Protein AF-A0A4S0JJ47-F1 (afdb_monomer)

Structure (mmCIF, N/CA/C/O backbone):
data_AF-A0A4S0JJ47-F1
#
_entry.id   AF-A0A4S0JJ47-F1
#
loop_
_atom_site.group_PDB
_atom_site.id
_atom_site.type_symbol
_atom_site.label_atom_id
_atom_site.label_alt_id
_atom_site.label_comp_id
_atom_site.label_asym_id
_atom_site.label_entity_id
_atom_site.label_seq_id
_atom_site.pdbx_PDB_ins_code
_atom_site.Cart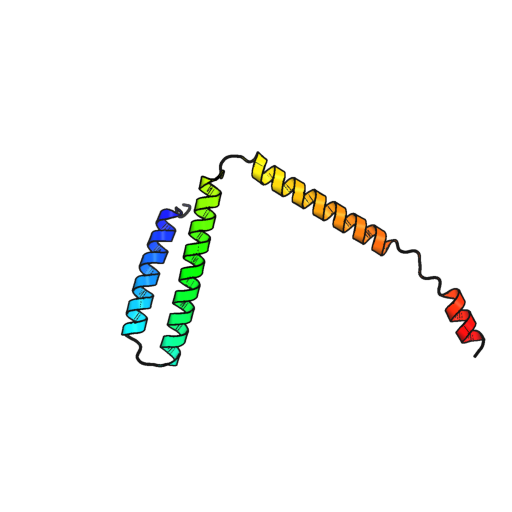n_x
_atom_site.Cartn_y
_atom_site.Cartn_z
_atom_site.occupancy
_atom_site.B_iso_or_equiv
_atom_site.auth_seq_id
_atom_site.auth_comp_id
_atom_site.auth_asym_id
_atom_site.auth_atom_id
_atom_site.pdbx_PDB_model_num
ATOM 1 N N . PRO A 1 1 ? 7.146 21.488 -1.532 1.00 40.97 1 PRO A N 1
ATOM 2 C CA . PRO A 1 1 ? 7.264 21.180 -0.087 1.00 40.97 1 PRO A CA 1
ATOM 3 C C . PRO A 1 1 ? 6.710 19.775 0.197 1.00 40.97 1 PRO A C 1
ATOM 5 O O . PRO A 1 1 ? 5.503 19.577 0.129 1.00 40.97 1 PRO A O 1
ATOM 8 N N . GLY A 1 2 ? 7.584 18.784 0.392 1.00 49.56 2 GLY A N 1
ATOM 9 C CA . GLY A 1 2 ? 7.156 17.428 0.750 1.00 49.56 2 GLY A CA 1
ATOM 10 C C . GLY A 1 2 ? 6.745 17.382 2.220 1.00 49.56 2 GLY A C 1
ATOM 11 O O . GLY A 1 2 ? 7.488 17.880 3.064 1.00 49.56 2 GLY A O 1
ATOM 12 N N . ALA A 1 3 ? 5.569 16.832 2.523 1.00 58.56 3 ALA A N 1
ATOM 13 C CA . ALA A 1 3 ? 5.154 16.583 3.899 1.00 58.56 3 ALA A CA 1
ATOM 14 C C . ALA A 1 3 ? 6.144 15.604 4.550 1.00 58.56 3 ALA A C 1
ATOM 16 O O . ALA A 1 3 ? 6.414 14.532 4.004 1.00 58.56 3 ALA A O 1
ATOM 17 N N . SER A 1 4 ? 6.733 15.985 5.684 1.00 72.00 4 SER A N 1
ATOM 18 C CA . SER A 1 4 ? 7.592 15.088 6.456 1.00 72.00 4 SER A CA 1
ATOM 19 C C . SER A 1 4 ? 6.744 13.969 7.067 1.00 72.00 4 SER A C 1
ATOM 21 O O . SER A 1 4 ? 5.611 14.202 7.488 1.00 72.00 4 SER A O 1
ATOM 23 N N . LEU A 1 5 ? 7.287 12.750 7.143 1.00 74.50 5 LEU A N 1
ATOM 24 C CA . LEU A 1 5 ? 6.576 11.590 7.707 1.00 74.50 5 LEU A CA 1
ATOM 25 C C . LEU A 1 5 ? 6.111 11.832 9.153 1.00 74.50 5 LEU A C 1
ATOM 27 O O . LEU A 1 5 ? 5.061 11.338 9.558 1.00 74.50 5 LEU A O 1
ATOM 31 N N . ASP A 1 6 ? 6.857 12.634 9.914 1.00 76.50 6 ASP A N 1
ATOM 32 C CA . ASP A 1 6 ? 6.467 13.024 11.270 1.00 76.50 6 ASP A CA 1
ATOM 33 C C . ASP A 1 6 ? 5.289 14.017 11.275 1.00 76.50 6 ASP A C 1
ATOM 35 O O . ASP A 1 6 ? 4.426 13.929 12.147 1.00 76.50 6 ASP A O 1
ATOM 39 N N . GLY A 1 7 ? 5.201 14.904 10.275 1.00 82.38 7 GLY A N 1
ATOM 40 C CA . GLY A 1 7 ? 4.039 15.773 10.065 1.00 82.38 7 GLY A CA 1
ATOM 41 C C . GLY A 1 7 ? 2.780 14.970 9.736 1.00 82.38 7 GLY A C 1
ATOM 42 O O . GLY A 1 7 ? 1.748 15.158 10.374 1.00 82.38 7 GLY A O 1
ATOM 43 N N . VAL A 1 8 ? 2.899 13.985 8.840 1.00 84.25 8 VAL A N 1
ATOM 44 C CA . VAL A 1 8 ? 1.802 13.066 8.482 1.00 84.25 8 VAL A CA 1
ATOM 45 C C . VAL A 1 8 ? 1.329 12.253 9.694 1.00 84.25 8 VAL A C 1
ATOM 47 O O . VAL A 1 8 ? 0.130 12.077 9.900 1.00 84.25 8 VAL A O 1
ATOM 50 N N . ASN A 1 9 ? 2.245 11.780 10.545 1.00 82.44 9 ASN A N 1
ATOM 51 C CA . ASN A 1 9 ? 1.868 11.062 11.766 1.00 82.44 9 ASN A CA 1
ATOM 52 C C . ASN A 1 9 ? 1.136 11.968 12.779 1.00 82.44 9 ASN A C 1
ATOM 54 O O . ASN A 1 9 ? 0.251 11.491 13.492 1.00 82.44 9 ASN A O 1
ATOM 58 N N . GLY A 1 10 ? 1.470 13.262 12.826 1.00 84.69 10 GLY A N 1
ATOM 59 C CA . GLY A 1 10 ? 0.731 14.258 13.607 1.00 84.69 10 GLY A CA 1
ATOM 60 C C . GLY A 1 10 ? -0.692 14.470 13.087 1.00 84.69 10 GLY A C 1
ATOM 61 O O . GLY A 1 10 ? -1.640 14.429 13.867 1.00 84.69 10 GLY A O 1
ATOM 62 N N . GLU A 1 11 ? -0.859 14.599 11.771 1.00 88.00 11 GLU A N 1
ATOM 63 C CA . GLU A 1 11 ? -2.175 14.733 11.128 1.00 88.00 11 GLU A CA 1
ATOM 64 C C . GLU A 1 11 ? -3.056 13.492 11.358 1.00 88.00 11 GLU A C 1
ATOM 66 O O . GLU A 1 11 ? -4.232 13.620 11.694 1.00 88.00 11 GLU A O 1
ATOM 71 N N . ILE A 1 12 ? -2.481 12.284 11.282 1.00 89.12 12 ILE A N 1
ATOM 72 C CA . ILE A 1 12 ? -3.175 11.024 11.608 1.00 89.12 12 ILE A CA 1
ATOM 73 C C . ILE A 1 12 ? -3.663 11.015 13.062 1.00 89.12 12 ILE A C 1
ATOM 75 O O . ILE A 1 12 ? -4.761 10.535 13.341 1.00 89.12 12 ILE A O 1
ATOM 79 N N . ALA A 1 13 ? -2.856 11.519 13.999 1.00 86.44 13 ALA A N 1
ATOM 80 C CA . ALA A 1 13 ? -3.242 11.581 15.405 1.00 86.44 13 ALA A CA 1
ATOM 81 C C . ALA A 1 13 ? -4.407 12.557 15.634 1.00 86.44 13 ALA A C 1
ATOM 83 O O . ALA A 1 13 ? -5.350 12.204 16.342 1.00 86.44 13 ALA A O 1
ATOM 8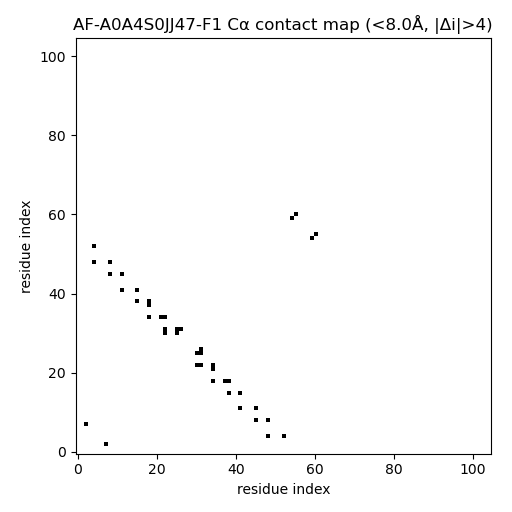4 N N . SER A 1 14 ? -4.381 13.727 14.991 1.00 87.31 14 SER A N 1
ATOM 85 C CA . SER A 1 14 ? -5.488 14.690 15.040 1.00 87.31 14 SER A CA 1
ATOM 86 C C . SER A 1 14 ? -6.779 14.097 14.473 1.00 87.31 14 SER A C 1
ATOM 88 O O . SER A 1 14 ? -7.811 14.125 15.141 1.00 87.31 14 SER A O 1
ATOM 90 N N . LEU A 1 15 ? -6.709 13.442 13.310 1.00 89.81 15 LEU A N 1
ATOM 91 C CA . LEU A 1 15 ? -7.870 12.790 12.695 1.00 89.81 15 LEU A CA 1
ATOM 92 C C . LEU A 1 15 ? -8.450 11.668 13.573 1.00 89.81 15 LEU A C 1
ATOM 94 O O . LEU A 1 15 ? -9.666 11.504 13.630 1.00 89.81 15 LEU A O 1
ATOM 98 N N . LYS A 1 16 ? -7.613 10.913 14.302 1.00 88.31 16 LYS A N 1
ATOM 99 C CA . LYS A 1 16 ? -8.093 9.907 15.272 1.00 88.31 16 LYS A CA 1
ATOM 100 C C . LYS A 1 16 ? -8.895 10.535 16.406 1.00 88.31 16 LYS A C 1
ATOM 102 O O . LYS A 1 16 ? -9.885 9.943 16.829 1.00 88.31 16 LYS A O 1
ATOM 107 N N . SER A 1 17 ? -8.468 11.702 16.888 1.00 86.69 17 SER A N 1
ATOM 108 C CA . SER A 1 17 ? -9.189 12.436 17.930 1.00 86.69 17 SER A CA 1
ATOM 109 C C . SER A 1 17 ? -10.553 12.896 17.424 1.00 86.69 17 SER A C 1
ATOM 111 O O . SER A 1 17 ? -11.562 12.601 18.051 1.00 86.69 17 SER A O 1
ATOM 113 N N . GLU A 1 18 ? -10.601 13.512 16.241 1.00 87.25 18 GLU A N 1
ATOM 114 C CA . GLU A 1 18 ? -11.857 13.987 15.646 1.00 87.25 18 GLU A CA 1
ATOM 115 C C . GLU A 1 18 ? -12.856 12.841 15.398 1.00 87.25 18 GLU A C 1
ATOM 117 O O . GLU A 1 18 ? -14.056 12.987 15.624 1.00 87.25 18 GLU A O 1
ATOM 122 N N . ILE A 1 19 ? -12.371 11.662 14.991 1.00 84.56 19 ILE A N 1
ATOM 123 C CA . ILE A 1 19 ? -13.188 10.447 14.842 1.00 84.56 19 ILE A CA 1
ATOM 124 C C . ILE A 1 19 ? -13.769 10.006 16.185 1.00 84.56 19 ILE A C 1
ATOM 126 O O . ILE A 1 19 ? -14.944 9.645 16.239 1.00 84.56 19 ILE A O 1
ATOM 130 N N . ALA A 1 20 ? -12.975 10.019 17.257 1.00 82.75 20 ALA A N 1
ATOM 131 C CA . ALA A 1 20 ? -13.451 9.667 18.592 1.00 82.75 20 ALA A CA 1
ATOM 132 C C . ALA A 1 20 ? -14.547 10.637 19.059 1.00 82.75 20 ALA A C 1
ATOM 134 O O . ALA A 1 20 ? -15.623 10.183 19.451 1.00 82.75 20 ALA A O 1
ATOM 135 N N . ASP A 1 21 ? -14.328 11.940 18.887 1.00 81.75 21 ASP A N 1
ATOM 136 C CA . ASP A 1 21 ? -15.303 12.984 19.220 1.00 81.75 21 ASP A CA 1
ATOM 137 C C . ASP A 1 21 ? -16.608 12.808 18.418 1.00 81.75 21 ASP A C 1
ATOM 139 O O . ASP A 1 21 ? -17.715 12.938 18.945 1.00 81.75 21 ASP A O 1
ATOM 143 N N . MET A 1 22 ? -16.506 12.414 17.143 1.00 81.50 22 MET A N 1
ATOM 144 C CA . MET A 1 22 ? -17.664 12.081 16.311 1.00 81.50 22 MET A CA 1
ATOM 145 C C . MET A 1 22 ? -18.414 10.816 16.763 1.00 81.50 22 MET A C 1
ATOM 147 O O . MET A 1 22 ? -19.638 10.764 16.605 1.00 81.50 22 MET A O 1
ATOM 151 N N . ARG A 1 23 ? -17.731 9.795 17.312 1.00 75.19 23 ARG A N 1
ATOM 152 C CA . ARG A 1 23 ? -18.400 8.610 17.903 1.00 75.19 23 ARG A CA 1
ATOM 153 C C . ARG A 1 23 ? -19.227 9.017 19.108 1.00 75.19 23 ARG A C 1
ATOM 155 O O . ARG A 1 23 ? -20.352 8.549 19.246 1.00 75.19 23 ARG A O 1
ATOM 162 N N . GLU A 1 24 ? -18.678 9.883 19.952 1.00 73.62 24 GLU A N 1
ATOM 163 C CA . GLU A 1 24 ? -19.360 10.358 21.155 1.00 73.62 24 GLU A CA 1
ATOM 164 C C . GLU A 1 24 ? -20.545 11.276 20.822 1.00 73.62 24 GLU A C 1
ATOM 166 O O . GLU A 1 24 ? -21.580 11.216 21.483 1.00 73.62 24 GLU A O 1
ATOM 171 N N . ALA A 1 25 ? -20.446 12.059 19.744 1.00 70.75 25 ALA A N 1
ATOM 172 C CA . ALA A 1 25 ? -21.520 12.941 19.291 1.00 70.75 25 ALA A CA 1
ATOM 173 C C . ALA A 1 25 ? -22.669 12.223 18.540 1.00 70.75 25 ALA A C 1
ATOM 175 O O . ALA A 1 25 ? -23.766 12.774 18.417 1.00 70.75 25 ALA A O 1
ATOM 176 N N . GLY A 1 26 ? -22.448 11.017 17.999 1.00 62.22 26 GLY A N 1
ATOM 177 C CA . GLY A 1 26 ? -23.357 10.363 17.049 1.00 62.22 26 GLY A CA 1
ATOM 178 C C . GLY A 1 26 ? -24.141 9.164 17.599 1.00 62.22 26 GLY A C 1
ATOM 179 O O . GLY A 1 26 ? -23.738 8.024 17.396 1.00 62.22 26 GLY A O 1
ATOM 180 N N . ASN A 1 27 ? -25.335 9.379 18.165 1.00 59.19 27 ASN A N 1
ATOM 181 C CA . ASN A 1 27 ? -26.215 8.310 18.686 1.00 59.19 27 ASN A CA 1
ATOM 182 C C . ASN A 1 27 ? -27.074 7.582 17.613 1.00 59.19 27 ASN A C 1
ATOM 184 O O . ASN A 1 27 ? -28.204 7.181 17.881 1.00 59.19 27 ASN A O 1
ATOM 188 N N . ASN A 1 28 ? -26.575 7.428 16.380 1.00 62.50 28 ASN A N 1
ATOM 189 C CA . ASN A 1 28 ? -27.274 6.727 15.290 1.00 62.50 28 ASN A CA 1
ATOM 190 C C . ASN A 1 28 ? -26.454 5.511 14.826 1.00 62.50 28 ASN A C 1
ATOM 192 O O . ASN A 1 28 ? -25.329 5.673 14.353 1.00 62.50 28 ASN A O 1
ATOM 196 N N . ASN A 1 29 ? -27.030 4.301 14.884 1.00 64.38 29 ASN A N 1
ATOM 197 C CA . ASN A 1 29 ? -26.349 3.027 14.571 1.00 64.38 29 ASN A CA 1
ATOM 198 C C . ASN A 1 29 ? -25.585 3.017 13.230 1.00 64.38 29 ASN A C 1
ATOM 200 O O . ASN A 1 29 ? -24.529 2.398 13.124 1.00 64.38 29 ASN A O 1
ATOM 204 N N . GLY A 1 30 ? -26.092 3.707 12.202 1.00 63.75 30 GLY A N 1
ATOM 205 C CA . GLY A 1 30 ? -25.424 3.802 10.897 1.00 63.75 30 GLY A CA 1
ATOM 206 C C . GLY A 1 30 ? -24.208 4.737 10.874 1.00 63.75 30 GLY A C 1
ATOM 207 O O . G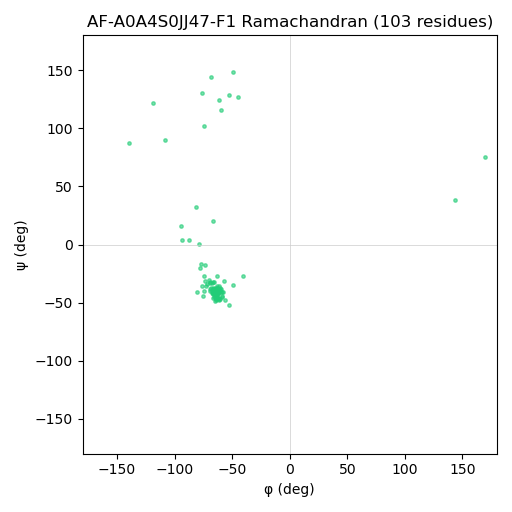LY A 1 30 ? -23.297 4.529 10.075 1.00 63.75 30 GLY A O 1
ATOM 208 N N . ALA A 1 31 ? -24.176 5.750 11.744 1.00 67.31 31 ALA A N 1
ATOM 209 C CA . ALA A 1 31 ? -23.019 6.623 11.919 1.00 67.31 31 ALA A CA 1
ATOM 210 C C . ALA A 1 31 ? -21.922 5.888 12.698 1.00 67.31 31 ALA A C 1
ATOM 212 O O . ALA A 1 31 ? -20.784 5.865 12.251 1.00 67.31 31 ALA A O 1
ATOM 213 N N . SER A 1 32 ? -22.282 5.182 13.773 1.00 69.25 32 SER A N 1
ATOM 214 C CA . SER A 1 32 ? -21.336 4.404 14.583 1.00 69.25 32 SER A CA 1
ATOM 215 C C . SER A 1 32 ? -20.554 3.371 13.749 1.00 69.25 32 SER A C 1
ATOM 217 O O . SER A 1 32 ? -19.326 3.393 13.755 1.00 69.25 32 SER A O 1
ATOM 219 N N . ALA A 1 33 ? -21.229 2.585 12.897 1.00 75.56 33 ALA A N 1
ATOM 220 C CA . ALA A 1 33 ? -20.564 1.616 12.014 1.00 75.56 33 ALA A CA 1
ATOM 221 C C . ALA A 1 33 ? -19.621 2.261 10.975 1.00 75.56 33 ALA A C 1
ATOM 223 O O . ALA A 1 33 ? -18.572 1.706 10.644 1.00 75.56 33 ALA A O 1
ATOM 224 N N . LYS A 1 34 ? -19.972 3.444 10.450 1.00 74.50 34 LYS A N 1
ATOM 225 C CA . LYS A 1 34 ? -19.099 4.197 9.531 1.00 74.50 34 LYS A CA 1
ATOM 226 C C . LYS A 1 34 ? -17.871 4.746 10.251 1.00 74.50 34 LYS A C 1
ATOM 228 O O . LYS A 1 34 ? -16.787 4.735 9.675 1.00 74.50 34 LYS A O 1
ATOM 233 N N . VAL A 1 35 ? -18.036 5.205 11.489 1.00 79.62 35 VAL A N 1
ATOM 234 C CA . VAL A 1 35 ? -16.938 5.757 12.283 1.00 79.62 35 VAL A CA 1
ATOM 235 C C . VAL A 1 35 ? -15.992 4.649 12.763 1.00 79.62 35 VAL A C 1
ATOM 237 O O . VAL A 1 35 ? -14.779 4.830 12.712 1.00 79.62 35 VAL A O 1
ATOM 240 N N . ASP A 1 36 ? -16.504 3.463 13.098 1.00 80.56 36 ASP A N 1
ATOM 241 C CA . ASP A 1 36 ? -15.675 2.284 13.388 1.00 80.56 36 ASP A CA 1
ATOM 242 C C . ASP A 1 36 ? -14.874 1.823 12.152 1.00 80.56 36 ASP A C 1
ATOM 244 O O . ASP A 1 36 ? -13.682 1.505 12.247 1.00 80.56 36 ASP A O 1
ATOM 248 N N . GLY A 1 37 ? -15.498 1.849 10.967 1.00 84.44 37 GLY A N 1
ATOM 249 C CA . GLY A 1 37 ? -14.814 1.578 9.698 1.00 84.44 37 GLY A CA 1
ATOM 250 C C . GLY A 1 37 ? -13.724 2.607 9.382 1.00 84.44 37 GLY A C 1
ATOM 251 O O . GLY A 1 37 ? -12.629 2.240 8.954 1.00 84.44 37 GLY A O 1
ATOM 252 N N . LEU A 1 38 ? -13.988 3.887 9.652 1.00 86.06 38 LEU A N 1
ATOM 253 C CA . LEU A 1 38 ? -13.012 4.962 9.481 1.00 86.06 38 LEU A CA 1
ATOM 254 C C . LEU A 1 38 ? -11.846 4.845 10.478 1.00 86.06 38 LEU A C 1
ATOM 256 O O . LEU A 1 38 ? -10.694 5.008 10.081 1.00 86.06 38 LEU A O 1
ATOM 260 N N . SER A 1 39 ? -12.120 4.487 11.737 1.00 83.12 39 SER A N 1
ATOM 261 C CA . SER A 1 39 ? -11.083 4.213 12.741 1.00 83.12 39 SER A CA 1
ATOM 262 C C . SER A 1 39 ? -10.162 3.078 12.293 1.00 83.12 39 SER A C 1
ATOM 264 O O . SER A 1 39 ? -8.942 3.219 12.343 1.00 83.12 39 SER A O 1
ATOM 266 N N . SER A 1 40 ? -10.738 1.988 11.778 1.00 84.62 40 SER A N 1
ATOM 267 C CA . SER A 1 40 ? -9.976 0.835 11.281 1.00 84.62 40 SER A CA 1
ATOM 268 C C . SER A 1 40 ? -9.097 1.200 10.077 1.00 84.62 40 SER A C 1
ATOM 270 O O . SER A 1 40 ? -7.934 0.804 10.008 1.00 84.62 40 SER A O 1
ATOM 272 N N . ALA A 1 41 ? -9.617 2.002 9.142 1.00 85.38 41 ALA A N 1
ATOM 273 C CA . ALA A 1 41 ? -8.832 2.507 8.015 1.00 85.38 41 ALA A CA 1
ATOM 274 C C . ALA A 1 41 ? -7.670 3.400 8.483 1.00 85.38 41 ALA A C 1
ATOM 276 O O . ALA A 1 41 ? -6.568 3.326 7.941 1.00 85.38 41 ALA A O 1
ATOM 277 N N . LEU A 1 42 ? -7.883 4.212 9.519 1.00 87.31 42 LEU A N 1
ATOM 278 C CA . LEU A 1 42 ? -6.849 5.090 10.062 1.00 87.31 42 LEU A CA 1
ATOM 279 C C . LEU A 1 42 ? -5.782 4.328 10.865 1.00 87.31 42 LEU A C 1
ATOM 281 O O . LEU A 1 42 ? -4.609 4.710 10.865 1.00 87.31 42 LEU A O 1
ATOM 285 N N . ASP A 1 43 ? -6.156 3.227 11.516 1.00 87.88 43 ASP A N 1
ATOM 286 C CA . ASP A 1 43 ? -5.206 2.274 12.097 1.00 87.88 43 ASP A CA 1
ATOM 287 C C . ASP A 1 43 ? -4.318 1.632 11.027 1.00 87.88 43 ASP A C 1
ATOM 289 O O . ASP A 1 43 ? -3.097 1.574 11.204 1.00 87.88 43 ASP A O 1
ATOM 293 N N . GLN A 1 44 ? -4.901 1.241 9.890 1.00 84.56 44 GLN A N 1
ATOM 294 C CA . GLN A 1 44 ? -4.149 0.707 8.756 1.00 84.56 44 GLN A CA 1
ATOM 295 C C . GLN A 1 44 ? -3.158 1.737 8.198 1.00 84.56 44 GLN A C 1
ATOM 297 O O . GLN A 1 44 ? -1.975 1.433 8.065 1.00 84.56 44 GLN A O 1
ATOM 302 N N . VAL A 1 45 ? -3.596 2.979 7.967 1.00 86.38 45 VAL A N 1
ATOM 303 C CA . VAL A 1 45 ? -2.716 4.059 7.487 1.00 86.38 45 VAL A CA 1
ATOM 304 C C . VAL A 1 45 ? -1.558 4.311 8.459 1.00 86.38 45 VAL A C 1
ATOM 306 O O . VAL A 1 45 ? -0.417 4.477 8.030 1.00 86.38 45 VAL A O 1
ATOM 309 N N . LYS A 1 46 ? -1.805 4.287 9.775 1.00 85.38 46 LYS A N 1
ATOM 310 C CA . LYS A 1 46 ? -0.735 4.423 10.778 1.00 85.38 46 LYS A CA 1
ATOM 311 C C . LYS A 1 46 ? 0.285 3.283 10.684 1.00 85.38 46 LYS A C 1
ATOM 313 O O . LYS A 1 46 ? 1.486 3.529 10.798 1.00 85.38 46 LYS A O 1
ATOM 318 N N . SER A 1 47 ? -0.186 2.054 10.479 1.00 83.56 47 SER A N 1
ATOM 319 C CA . SER A 1 47 ? 0.673 0.884 10.275 1.00 83.56 47 SER A CA 1
ATOM 320 C C . SER A 1 47 ? 1.526 1.029 9.012 1.00 83.56 47 SER A C 1
ATOM 322 O O . SER A 1 47 ? 2.743 0.846 9.061 1.00 83.56 47 SER A O 1
ATOM 324 N N . ASP A 1 48 ? 0.915 1.448 7.904 1.00 80.88 48 ASP A N 1
ATOM 325 C CA . ASP A 1 48 ? 1.593 1.624 6.618 1.00 80.88 48 ASP A CA 1
ATOM 326 C C . ASP A 1 48 ? 2.651 2.737 6.682 1.00 80.88 48 ASP A C 1
ATOM 328 O O . ASP A 1 48 ? 3.758 2.578 6.164 1.00 80.88 48 ASP A O 1
ATOM 332 N N . VAL A 1 49 ? 2.368 3.837 7.389 1.00 82.44 49 VAL A N 1
ATOM 333 C CA . VAL A 1 49 ? 3.337 4.920 7.631 1.00 82.44 49 VAL A CA 1
ATOM 334 C C . VAL A 1 49 ? 4.500 4.444 8.503 1.00 82.44 49 VAL A C 1
ATOM 336 O O . VAL A 1 49 ? 5.651 4.775 8.218 1.00 82.44 49 VAL A O 1
ATOM 339 N N . ALA A 1 50 ? 4.243 3.635 9.534 1.00 78.94 50 ALA A N 1
ATOM 340 C CA . ALA A 1 50 ? 5.304 3.052 10.353 1.00 78.94 50 ALA A CA 1
ATOM 341 C C . ALA A 1 50 ? 6.173 2.067 9.551 1.00 78.94 50 ALA A C 1
ATOM 343 O O . ALA A 1 50 ? 7.399 2.073 9.682 1.00 78.94 50 ALA A O 1
ATOM 344 N N . ALA A 1 51 ? 5.563 1.261 8.677 1.00 78.94 51 ALA A N 1
ATOM 345 C CA . ALA A 1 51 ? 6.275 0.372 7.765 1.00 78.94 51 ALA A CA 1
ATOM 346 C C . ALA A 1 51 ? 7.130 1.158 6.758 1.00 78.94 51 ALA A C 1
ATOM 348 O O . ALA A 1 51 ? 8.293 0.815 6.544 1.00 78.94 51 ALA A O 1
ATOM 349 N N . LEU A 1 52 ? 6.593 2.248 6.202 1.00 72.06 52 LEU A N 1
ATOM 350 C CA . LEU A 1 52 ? 7.315 3.147 5.305 1.00 72.06 52 LEU A CA 1
ATOM 351 C C . LEU A 1 52 ? 8.490 3.828 6.015 1.00 72.06 52 LEU A C 1
ATOM 353 O O . LEU A 1 52 ? 9.600 3.826 5.490 1.00 72.06 52 LEU A O 1
ATOM 357 N N . LYS A 1 53 ? 8.282 4.345 7.231 1.00 74.38 53 LYS A N 1
ATOM 358 C CA . LYS A 1 53 ? 9.348 4.918 8.064 1.00 74.38 53 LYS A CA 1
ATOM 359 C C . LYS A 1 53 ? 10.434 3.885 8.349 1.00 74.38 53 LYS A C 1
ATOM 361 O O . LYS A 1 53 ? 11.609 4.172 8.156 1.00 74.38 53 LYS A O 1
ATOM 366 N N . SER A 1 54 ? 10.047 2.654 8.683 1.00 72.00 54 SER A N 1
ATOM 367 C CA . SER A 1 54 ? 10.993 1.556 8.879 1.00 72.00 54 SER A CA 1
ATOM 368 C C . SER A 1 54 ? 11.758 1.207 7.598 1.00 72.00 54 SER A C 1
ATOM 370 O O . SER A 1 54 ? 12.946 0.919 7.671 1.00 72.00 54 SER A O 1
ATOM 372 N N . ALA A 1 55 ? 11.120 1.248 6.425 1.00 69.88 55 ALA A N 1
ATOM 373 C CA . ALA A 1 55 ? 11.786 1.028 5.141 1.00 69.88 55 ALA A CA 1
ATOM 374 C C . ALA A 1 55 ? 12.788 2.149 4.810 1.00 69.88 55 ALA A C 1
ATOM 376 O O . ALA A 1 55 ? 13.880 1.871 4.317 1.00 69.88 55 ALA A O 1
ATOM 377 N N . VAL A 1 56 ? 12.447 3.399 5.140 1.00 62.59 56 VAL A N 1
ATOM 378 C CA . VAL A 1 56 ? 13.346 4.555 5.014 1.00 62.59 56 VAL A CA 1
ATOM 379 C C . VAL A 1 56 ? 14.530 4.438 5.983 1.00 62.59 56 VAL A C 1
ATOM 381 O O . VAL A 1 56 ? 15.675 4.601 5.570 1.00 62.59 56 VAL A O 1
ATOM 384 N N . GLU A 1 57 ? 14.294 4.083 7.247 1.00 65.62 57 GLU A N 1
ATOM 385 C CA . GLU A 1 57 ? 15.333 3.924 8.278 1.00 65.62 57 GLU A CA 1
ATOM 386 C C . GLU A 1 57 ? 16.245 2.710 8.031 1.00 65.62 57 GLU A C 1
ATOM 388 O O . GLU A 1 57 ? 17.436 2.758 8.330 1.00 65.62 57 GLU A O 1
ATOM 393 N N . LYS A 1 58 ? 15.717 1.628 7.442 1.00 62.09 58 LYS A N 1
ATOM 394 C CA . LYS A 1 58 ? 16.473 0.407 7.107 1.00 62.09 58 LYS A CA 1
ATOM 395 C C . LYS A 1 58 ? 17.319 0.520 5.835 1.00 62.09 58 LYS A C 1
ATOM 397 O O . LYS A 1 58 ? 17.989 -0.451 5.489 1.00 62.09 58 LYS A O 1
ATOM 402 N N . GLY A 1 59 ? 17.319 1.665 5.148 1.00 57.03 59 GLY A N 1
ATOM 403 C CA . GLY A 1 59 ? 18.184 1.870 3.982 1.00 57.03 59 GLY A CA 1
ATOM 404 C C . GLY A 1 59 ? 17.588 2.688 2.841 1.00 57.03 59 GLY A C 1
ATOM 405 O O . GLY A 1 59 ? 17.897 2.416 1.685 1.00 57.03 59 GLY A O 1
ATOM 406 N N . GLY A 1 60 ? 16.812 3.732 3.133 1.00 48.03 60 GLY A N 1
ATOM 407 C CA . GLY A 1 60 ? 16.409 4.772 2.174 1.00 48.03 60 GLY A CA 1
ATOM 408 C C . GLY A 1 60 ? 17.559 5.665 1.671 1.00 48.03 60 GLY A C 1
ATOM 409 O O . GLY A 1 60 ? 17.309 6.766 1.194 1.00 48.03 60 GLY A O 1
ATOM 410 N N . ALA A 1 61 ? 18.808 5.203 1.781 1.00 53.56 61 ALA A N 1
ATOM 411 C CA . ALA A 1 61 ? 19.995 5.766 1.149 1.00 53.56 61 ALA A CA 1
ATOM 412 C C . ALA A 1 61 ? 20.871 4.610 0.647 1.00 53.56 61 ALA A C 1
ATOM 414 O O . ALA A 1 61 ? 21.750 4.103 1.340 1.00 53.56 61 ALA A O 1
ATOM 415 N N . GLY A 1 62 ? 20.593 4.157 -0.568 1.00 51.88 62 GLY A N 1
ATOM 416 C CA . GLY A 1 62 ? 21.367 3.124 -1.228 1.00 51.88 62 GLY A CA 1
ATOM 417 C C . GLY A 1 62 ? 20.640 2.673 -2.473 1.00 51.88 62 GLY A C 1
ATOM 418 O O . GLY A 1 62 ? 20.058 1.589 -2.476 1.00 51.88 62 GLY A O 1
ATOM 419 N N . ASP A 1 63 ? 20.688 3.497 -3.522 1.00 59.72 63 ASP A N 1
ATOM 420 C CA . ASP A 1 63 ? 20.160 3.199 -4.861 1.00 59.72 63 ASP A CA 1
ATOM 421 C C . ASP A 1 63 ? 20.439 1.756 -5.308 1.00 59.72 63 ASP A C 1
ATOM 423 O O . ASP A 1 63 ? 19.652 1.171 -6.034 1.00 59.72 63 ASP A O 1
ATOM 427 N N . ASN A 1 64 ? 21.502 1.124 -4.808 1.00 55.06 64 ASN A N 1
ATOM 428 C CA . ASN A 1 64 ? 21.899 -0.234 -5.144 1.00 55.06 64 ASN A CA 1
ATOM 429 C C . ASN A 1 64 ? 20.984 -1.357 -4.606 1.00 55.06 64 ASN A C 1
ATOM 431 O O . ASN A 1 64 ? 20.876 -2.388 -5.258 1.00 55.06 64 ASN A O 1
ATOM 435 N N . ALA A 1 65 ? 20.314 -1.203 -3.454 1.00 58.12 65 ALA A N 1
ATOM 436 C CA . ALA A 1 65 ? 19.418 -2.248 -2.925 1.00 58.12 65 ALA A CA 1
ATOM 437 C C . ALA A 1 65 ? 18.042 -2.213 -3.609 1.00 58.12 65 ALA A C 1
ATOM 439 O O . ALA A 1 65 ? 17.501 -3.252 -3.989 1.00 58.12 65 ALA A O 1
ATOM 440 N N . GLY A 1 66 ?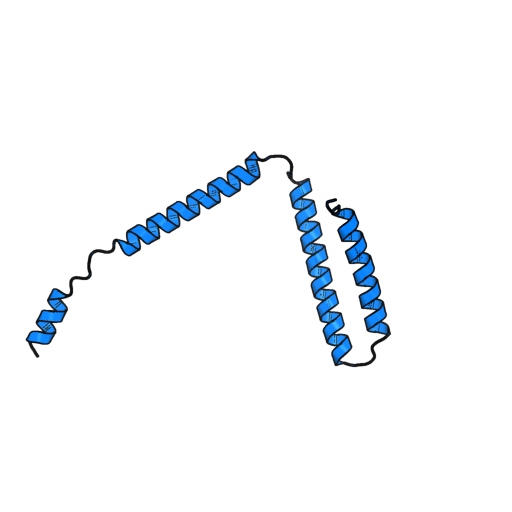 17.515 -1.004 -3.833 1.00 62.47 66 GLY A N 1
ATOM 441 C CA . GLY A 1 66 ? 16.323 -0.789 -4.654 1.00 62.47 66 GLY A CA 1
ATOM 442 C C . GLY A 1 66 ? 16.558 -1.188 -6.112 1.00 62.47 66 GLY A C 1
ATOM 443 O O . GLY A 1 66 ? 15.711 -1.853 -6.702 1.00 62.47 66 GLY A O 1
ATOM 444 N N . LEU A 1 67 ? 17.733 -0.869 -6.668 1.00 66.31 67 LEU A N 1
ATOM 445 C CA . LEU A 1 67 ? 18.136 -1.281 -8.014 1.00 66.31 67 LEU A CA 1
ATOM 446 C C . LEU A 1 67 ? 18.385 -2.790 -8.118 1.00 66.31 67 LEU A C 1
ATOM 448 O O . LEU A 1 67 ? 18.006 -3.377 -9.124 1.00 66.31 67 LEU A O 1
ATOM 452 N N . ALA A 1 68 ? 18.954 -3.438 -7.097 1.00 69.69 68 ALA A N 1
ATOM 453 C CA . ALA A 1 68 ? 19.086 -4.895 -7.063 1.00 69.69 68 ALA A CA 1
ATOM 454 C C . ALA A 1 68 ? 17.710 -5.574 -7.034 1.00 69.69 68 ALA A C 1
ATOM 456 O O . ALA A 1 68 ? 17.440 -6.441 -7.860 1.00 69.69 68 ALA A O 1
ATOM 457 N N . ALA A 1 69 ? 16.800 -5.109 -6.172 1.00 72.62 69 ALA A N 1
ATOM 458 C CA . ALA A 1 69 ? 15.431 -5.616 -6.121 1.00 72.62 69 ALA A CA 1
ATOM 459 C C . ALA A 1 69 ? 14.665 -5.358 -7.432 1.00 72.62 69 ALA A C 1
ATOM 461 O O . ALA A 1 69 ? 13.890 -6.206 -7.879 1.00 72.62 69 ALA A O 1
ATOM 462 N N . LEU A 1 70 ? 14.883 -4.205 -8.074 1.00 67.69 70 LEU A N 1
ATOM 463 C CA . LEU A 1 70 ? 14.312 -3.899 -9.384 1.00 67.69 70 LEU A CA 1
ATOM 464 C C . LEU A 1 70 ? 14.913 -4.794 -10.479 1.00 67.69 70 LEU A C 1
ATOM 466 O O . LEU A 1 70 ? 14.166 -5.321 -11.299 1.00 67.69 70 LEU A O 1
ATOM 470 N N . GLY A 1 71 ? 16.224 -5.034 -10.457 1.00 77.62 71 GLY A N 1
ATOM 471 C CA . GLY A 1 71 ? 16.915 -5.956 -11.359 1.00 77.62 71 GLY A CA 1
ATOM 472 C C . GLY A 1 71 ? 16.431 -7.402 -11.218 1.00 77.62 71 GLY A C 1
ATOM 473 O O . GLY A 1 71 ? 16.228 -8.083 -12.222 1.00 77.62 71 GLY A O 1
ATOM 474 N N . ASP A 1 72 ? 16.158 -7.854 -9.994 1.00 85.81 72 ASP A N 1
ATOM 475 C CA . ASP A 1 72 ? 15.586 -9.177 -9.733 1.00 85.81 72 ASP A CA 1
ATOM 476 C C . ASP A 1 72 ? 14.153 -9.290 -10.268 1.00 85.81 72 ASP A C 1
ATOM 478 O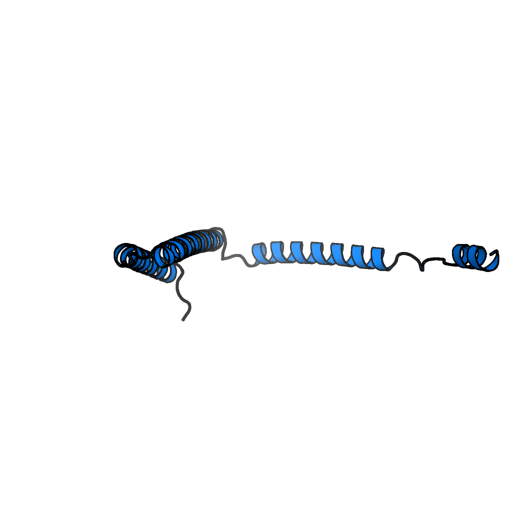 O . ASP A 1 72 ? 13.803 -10.287 -10.905 1.00 85.81 72 ASP A O 1
ATOM 482 N N . LYS A 1 73 ? 13.332 -8.245 -10.094 1.00 79.19 73 LYS A N 1
ATOM 483 C CA . LYS A 1 73 ? 11.981 -8.192 -10.676 1.00 79.19 73 LYS A CA 1
ATOM 484 C C . LYS A 1 73 ? 12.006 -8.194 -12.204 1.00 79.19 73 LYS A C 1
ATOM 486 O O . LYS A 1 73 ? 11.199 -8.892 -12.812 1.00 79.19 73 LYS A O 1
ATOM 491 N N . VAL A 1 74 ? 12.936 -7.466 -12.827 1.00 91.06 74 VAL A N 1
ATOM 492 C CA . VAL A 1 74 ? 13.100 -7.459 -14.291 1.00 91.06 74 VAL A CA 1
ATOM 493 C C . VAL A 1 74 ? 13.449 -8.859 -14.803 1.00 91.06 74 VAL A C 1
ATOM 495 O O . VAL A 1 74 ? 12.762 -9.352 -15.695 1.00 91.06 74 VAL A O 1
ATOM 498 N N . LYS A 1 75 ? 14.401 -9.567 -14.178 1.00 88.19 75 LYS A N 1
ATOM 499 C CA . LYS A 1 75 ? 14.744 -10.956 -14.550 1.00 88.19 75 LYS A CA 1
ATOM 500 C C . LYS A 1 75 ? 13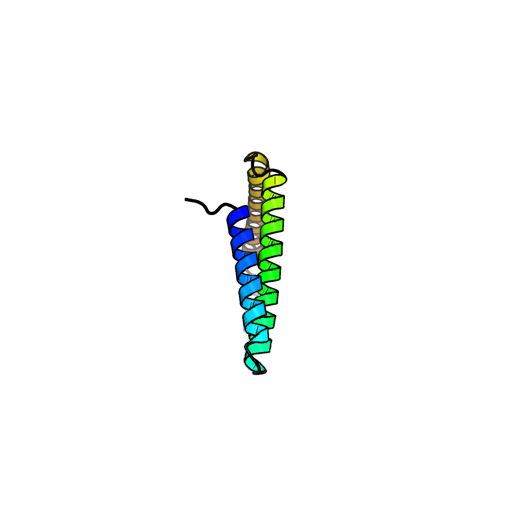.570 -11.927 -14.409 1.00 88.19 75 LYS A C 1
ATOM 502 O O . LYS A 1 75 ? 13.395 -12.827 -15.235 1.00 88.19 75 LYS A O 1
ATOM 507 N N . GLN A 1 76 ? 12.759 -11.768 -13.362 1.00 83.06 76 GLN A N 1
ATOM 508 C CA . GLN A 1 76 ? 11.552 -12.578 -13.173 1.00 83.06 76 GLN A CA 1
ATOM 509 C C . GLN A 1 76 ? 10.526 -12.326 -14.285 1.00 83.06 76 GLN A C 1
ATOM 511 O O . GLN A 1 76 ? 9.957 -13.283 -14.811 1.00 83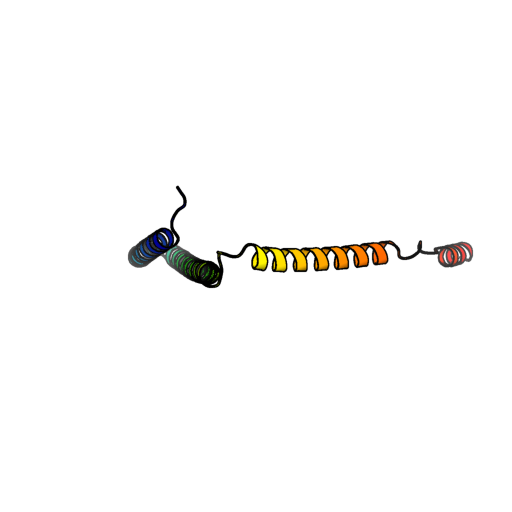.06 76 GLN A O 1
ATOM 516 N N . ILE A 1 77 ? 10.332 -11.065 -14.687 1.00 83.38 77 ILE A N 1
ATOM 517 C CA . ILE A 1 77 ? 9.453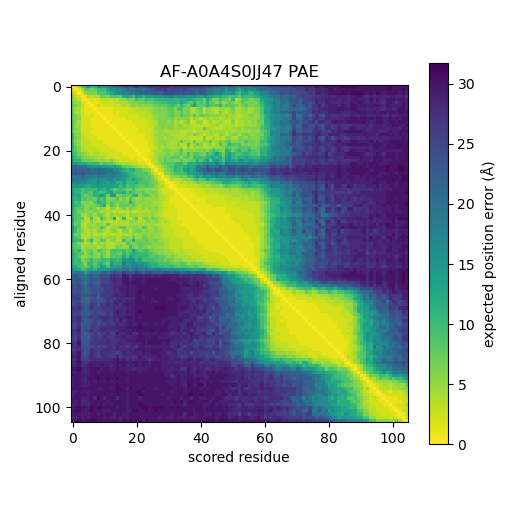 -10.697 -15.805 1.00 83.38 77 ILE A CA 1
ATOM 518 C C . ILE A 1 77 ? 9.985 -11.273 -17.120 1.00 83.38 77 ILE A C 1
ATOM 520 O O . ILE A 1 77 ? 9.225 -11.909 -17.841 1.00 83.38 77 ILE A O 1
ATOM 524 N N . GLU A 1 78 ? 11.277 -11.127 -17.419 1.00 88.38 78 GLU A N 1
ATOM 525 C CA . GLU A 1 78 ? 11.899 -11.701 -18.622 1.00 88.38 78 GLU A CA 1
ATOM 526 C C . GLU A 1 78 ? 11.725 -13.224 -18.682 1.00 88.38 78 GLU A C 1
ATOM 528 O O . GLU A 1 78 ? 11.393 -13.776 -19.731 1.00 88.38 78 GLU A O 1
ATOM 533 N N . THR A 1 79 ? 11.870 -13.907 -17.543 1.00 83.44 79 THR A N 1
ATOM 534 C CA . THR A 1 79 ? 11.649 -15.356 -17.432 1.00 83.44 79 THR A CA 1
ATOM 535 C C . THR A 1 79 ? 10.188 -15.722 -17.693 1.00 83.44 79 THR A C 1
ATOM 537 O O . THR A 1 79 ? 9.913 -16.651 -18.454 1.00 83.44 79 THR A O 1
ATOM 540 N N . ALA A 1 80 ? 9.243 -14.984 -17.105 1.00 79.06 80 ALA A N 1
ATOM 541 C CA . ALA A 1 80 ? 7.817 -15.195 -17.327 1.00 79.06 80 ALA A CA 1
ATOM 542 C C . ALA A 1 80 ? 7.423 -14.931 -18.790 1.00 79.06 80 ALA A C 1
ATOM 544 O O . ALA A 1 80 ? 6.681 -15.714 -19.377 1.00 79.06 80 ALA A O 1
ATOM 545 N N . VAL A 1 81 ? 7.971 -13.882 -19.410 1.00 83.19 81 VAL A N 1
ATOM 546 C CA . VAL A 1 81 ? 7.755 -13.545 -20.825 1.00 83.19 81 VAL A CA 1
ATOM 547 C C . VAL A 1 81 ? 8.364 -14.601 -21.743 1.00 83.19 81 VAL A C 1
ATOM 549 O O . VAL A 1 81 ? 7.716 -15.010 -22.699 1.00 83.19 81 VAL A O 1
ATOM 552 N N . ALA A 1 82 ? 9.563 -15.108 -21.452 1.00 77.25 82 ALA A N 1
ATOM 553 C CA . ALA A 1 82 ? 10.162 -16.201 -22.214 1.00 77.25 82 ALA A CA 1
ATOM 554 C C . ALA A 1 82 ? 9.349 -17.499 -22.085 1.00 77.25 82 ALA A C 1
ATOM 556 O O . ALA A 1 82 ? 9.190 -18.230 -23.063 1.00 77.25 82 ALA A O 1
ATOM 557 N N . ALA A 1 83 ? 8.801 -17.781 -20.900 1.00 76.12 83 ALA A N 1
ATOM 558 C CA . ALA A 1 83 ? 7.893 -18.903 -20.688 1.00 76.12 83 ALA A CA 1
ATOM 559 C C . ALA A 1 83 ? 6.576 -18.727 -21.462 1.00 76.12 83 ALA A C 1
ATOM 561 O O . ALA A 1 83 ? 6.137 -19.670 -22.112 1.00 76.12 83 ALA A O 1
ATOM 562 N N . LEU A 1 84 ? 5.996 -17.523 -21.472 1.00 72.06 84 LEU A N 1
ATOM 563 C CA . LEU A 1 84 ? 4.831 -17.162 -22.291 1.00 72.06 84 LEU A CA 1
ATOM 564 C C . LEU A 1 84 ? 5.132 -17.263 -23.788 1.00 72.06 84 LEU A C 1
ATOM 566 O O . LEU A 1 84 ? 4.312 -17.779 -24.534 1.00 72.06 84 LEU A O 1
ATOM 570 N N . GLY A 1 85 ? 6.311 -16.832 -24.232 1.00 71.69 85 GLY A N 1
ATOM 571 C CA . GLY A 1 85 ? 6.761 -16.956 -25.616 1.00 71.69 85 GLY A CA 1
ATOM 572 C C . GLY A 1 85 ? 6.966 -18.410 -26.035 1.00 71.69 85 GLY A C 1
ATOM 573 O O . GLY A 1 85 ? 6.587 -18.776 -27.140 1.00 71.69 85 GLY A O 1
ATOM 574 N N . LYS A 1 86 ? 7.483 -19.269 -25.147 1.00 68.38 86 LYS A N 1
ATOM 575 C CA . LYS A 1 86 ? 7.557 -20.725 -25.363 1.00 68.38 86 LYS A CA 1
ATOM 576 C C . LYS A 1 86 ? 6.179 -21.385 -25.345 1.00 68.38 86 LYS A C 1
ATOM 578 O O . LYS A 1 86 ? 5.928 -22.252 -26.171 1.00 68.38 86 LYS A O 1
ATOM 583 N N . ALA A 1 87 ? 5.290 -20.961 -24.449 1.00 61.34 87 ALA A N 1
ATOM 584 C CA . ALA A 1 87 ? 3.910 -21.437 -24.390 1.00 61.34 87 ALA A CA 1
ATOM 585 C C . ALA A 1 87 ? 3.102 -20.996 -25.624 1.00 61.34 87 ALA A C 1
ATOM 587 O O . ALA A 1 87 ? 2.318 -21.773 -26.155 1.00 61.34 87 ALA A O 1
ATOM 588 N N . GLY A 1 88 ? 3.341 -19.780 -26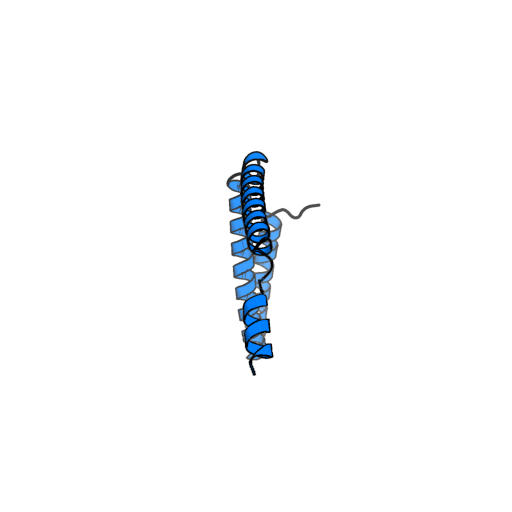.120 1.00 58.19 88 GLY A N 1
ATOM 589 C CA . GLY A 1 88 ? 2.787 -19.248 -27.367 1.00 58.19 88 GLY A CA 1
ATOM 590 C C . GLY A 1 88 ? 3.480 -19.776 -28.627 1.00 58.19 88 GLY A C 1
ATOM 591 O O . GLY A 1 88 ? 2.911 -19.688 -29.707 1.00 58.19 88 GLY A O 1
ATOM 592 N N . SER A 1 89 ? 4.675 -20.359 -28.486 1.00 53.50 89 SER A N 1
ATOM 593 C CA . SER A 1 89 ? 5.381 -21.124 -29.525 1.00 53.50 89 SER A CA 1
ATOM 594 C C . SER A 1 89 ? 5.105 -22.627 -29.425 1.00 53.50 89 SER A C 1
ATOM 596 O O . SER A 1 89 ? 5.844 -23.423 -30.009 1.00 53.50 89 SER A O 1
ATOM 598 N N . ALA A 1 90 ? 4.061 -23.041 -28.693 1.00 55.91 90 ALA A N 1
ATOM 599 C CA . ALA A 1 90 ? 3.498 -24.367 -28.892 1.00 55.91 90 ALA A CA 1
ATOM 600 C C . ALA A 1 90 ? 3.196 -24.518 -30.389 1.00 55.91 90 ALA A C 1
ATOM 602 O O . ALA A 1 90 ? 2.626 -23.614 -31.004 1.00 55.91 90 ALA A O 1
ATOM 603 N N . ALA A 1 91 ? 3.676 -25.615 -30.978 1.00 56.06 91 ALA A N 1
ATOM 604 C CA . ALA A 1 91 ? 3.582 -25.859 -32.410 1.00 56.06 91 ALA A CA 1
ATOM 605 C C . ALA A 1 91 ? 2.142 -25.635 -32.912 1.00 56.06 91 ALA A C 1
ATOM 607 O O . ALA A 1 91 ? 1.201 -25.895 -32.151 1.00 56.06 91 ALA A O 1
ATOM 608 N N . PRO A 1 92 ? 1.956 -25.177 -34.168 1.00 62.00 92 PRO A N 1
ATOM 609 C CA . PRO A 1 92 ? 0.636 -25.094 -34.779 1.00 62.00 92 PRO A CA 1
ATOM 610 C C . PRO A 1 92 ? -0.130 -26.383 -34.495 1.00 62.00 92 PRO A C 1
ATOM 612 O O . PRO A 1 92 ? 0.402 -27.473 -34.710 1.00 62.00 92 PRO A O 1
ATOM 615 N N . VAL A 1 93 ? -1.338 -26.262 -33.950 1.00 63.62 93 VAL A N 1
ATOM 616 C CA . VAL A 1 93 ? -2.164 -27.427 -33.630 1.00 63.62 93 VAL A CA 1
ATOM 617 C C . VAL A 1 93 ? -2.410 -28.182 -34.936 1.00 63.62 93 VAL A C 1
ATOM 619 O O . VAL A 1 93 ? -3.018 -27.629 -35.852 1.00 63.62 93 VAL A O 1
ATOM 622 N N . ASP A 1 94 ? -1.908 -29.413 -35.047 1.00 67.56 94 ASP A N 1
ATOM 623 C CA . ASP A 1 94 ? -2.161 -30.245 -36.222 1.00 67.56 94 ASP A CA 1
ATOM 624 C C . ASP A 1 94 ? -3.601 -30.766 -36.163 1.00 67.56 94 ASP A C 1
ATOM 626 O O . ASP A 1 94 ? -3.940 -31.676 -35.404 1.00 67.56 94 ASP A O 1
ATOM 630 N N . LEU A 1 95 ? -4.465 -30.124 -36.949 1.00 76.44 95 LEU A N 1
ATOM 631 C CA . LEU A 1 95 ? -5.881 -30.462 -37.072 1.00 76.44 95 LEU A CA 1
ATOM 632 C C . LEU A 1 95 ? -6.144 -31.532 -38.146 1.00 76.44 95 LEU A C 1
ATOM 634 O O . LEU A 1 95 ? -7.306 -31.872 -38.376 1.00 76.44 95 LEU A O 1
ATOM 638 N N . GLY A 1 96 ? -5.107 -32.087 -38.787 1.00 82.31 96 GLY A N 1
ATOM 639 C CA . GLY A 1 96 ? -5.233 -33.143 -39.797 1.00 82.31 96 GLY A CA 1
ATOM 640 C C . GLY A 1 96 ? -6.060 -34.348 -39.322 1.00 82.31 96 GLY A C 1
ATOM 641 O O . GLY A 1 96 ? -7.067 -34.669 -39.960 1.00 82.31 96 GLY A O 1
ATOM 642 N N . PRO A 1 97 ? -5.752 -34.944 -38.154 1.00 80.50 97 PRO A N 1
ATOM 643 C CA . PRO A 1 97 ? -6.507 -36.085 -37.625 1.00 80.50 97 PRO A CA 1
ATOM 644 C C . PRO A 1 97 ? -7.979 -35.779 -37.296 1.00 80.50 97 PRO A C 1
ATOM 646 O O . PRO A 1 97 ? -8.832 -36.668 -37.327 1.00 80.50 97 PRO A O 1
ATOM 649 N N . LEU A 1 98 ? -8.306 -34.523 -36.969 1.00 75.50 98 LEU A N 1
ATOM 650 C CA . LEU A 1 98 ? -9.690 -34.104 -36.737 1.00 75.50 98 LEU A CA 1
ATOM 651 C C . LEU A 1 98 ? -10.452 -33.988 -38.064 1.00 75.50 98 LEU A C 1
ATOM 653 O O . LEU A 1 98 ? -11.599 -34.420 -38.157 1.00 75.50 98 LEU A O 1
ATOM 657 N N . ASN A 1 99 ? -9.795 -33.459 -39.096 1.00 73.06 99 ASN A N 1
ATOM 658 C CA . ASN A 1 99 ? -10.367 -33.311 -40.429 1.00 73.06 99 ASN A CA 1
ATOM 659 C C . ASN A 1 99 ? -10.659 -34.673 -41.086 1.00 73.06 99 ASN A C 1
ATOM 661 O O . ASN A 1 99 ? -11.709 -34.852 -41.698 1.00 73.06 99 ASN A O 1
ATOM 665 N N . GLU A 1 100 ? -9.787 -35.664 -40.883 1.00 85.38 100 GLU A N 1
ATOM 666 C CA . GLU A 1 100 ? -10.009 -37.047 -41.332 1.00 85.38 100 GLU A CA 1
ATOM 667 C C . GLU A 1 100 ? -11.206 -37.708 -40.633 1.00 85.38 100 GLU A C 1
ATOM 669 O O . GLU A 1 100 ? -12.004 -38.385 -41.280 1.00 85.38 100 GLU A O 1
ATOM 674 N N . LYS A 1 101 ? -11.393 -37.468 -39.325 1.00 74.12 101 LYS A N 1
ATOM 675 C CA . LYS A 1 101 ? -12.570 -37.958 -38.585 1.00 74.12 101 LYS A CA 1
ATOM 676 C C . LYS A 1 101 ? -13.883 -37.331 -39.055 1.00 74.12 101 LYS A C 1
ATOM 678 O O . LYS A 1 101 ? -14.902 -38.007 -38.988 1.00 74.12 101 LYS A O 1
ATOM 683 N N . MET A 1 102 ? -13.874 -36.075 -39.508 1.00 64.56 102 MET A N 1
ATOM 684 C CA . MET A 1 102 ? -15.070 -35.440 -40.079 1.00 64.56 102 MET A CA 1
ATOM 685 C C . MET A 1 102 ? -15.366 -35.917 -41.502 1.00 64.56 102 MET A C 1
ATOM 687 O O . MET A 1 102 ? -16.528 -36.045 -41.854 1.00 64.56 102 MET A O 1
ATOM 691 N N . ALA A 1 103 ? -14.340 -36.175 -42.316 1.00 76.31 103 ALA A N 1
ATOM 692 C CA . ALA A 1 103 ? -14.516 -36.666 -43.685 1.00 76.31 103 ALA A CA 1
ATOM 693 C C . ALA A 1 103 ? -14.939 -38.146 -43.754 1.00 76.31 103 ALA A C 1
ATOM 695 O O . ALA A 1 103 ? -15.396 -38.607 -44.797 1.00 76.31 103 ALA A O 1
ATOM 696 N N . GLY A 1 104 ? -14.746 -38.893 -42.662 1.00 68.19 104 GLY A N 1
ATOM 697 C CA . GLY A 1 104 ? -15.170 -40.286 -42.515 1.00 68.19 104 GLY A CA 1
ATOM 698 C C . GLY A 1 104 ? -16.548 -40.489 -41.869 1.00 68.19 104 GLY A C 1
ATOM 699 O O . GLY A 1 104 ? -16.905 -41.640 -41.616 1.00 68.19 104 GLY A O 1
ATOM 700 N N . LEU A 1 105 ? -17.283 -39.410 -41.571 1.00 52.69 105 LEU A N 1
ATOM 701 C CA . LEU A 1 105 ? -18.689 -39.410 -41.134 1.00 52.69 105 LEU A CA 1
ATOM 702 C C . LEU A 1 105 ? -19.601 -38.997 -42.295 1.00 52.69 105 LEU A C 1
ATOM 704 O O . LEU A 1 105 ? -20.738 -39.518 -42.334 1.00 52.69 105 LEU A O 1
#

Nearest PDB structures (foldseek):
  9g2r-assembly1_F  TM=4.975E-01  e=7.101E+00  Homo sapiens

Sequence (105 aa):
PGASLDGVNGEIASLKSEIADMREAGNNNGASAKVDGLSSALDQVKSDVAALKSAVEKGGAGDNAGLAALGDKVKQIETAVAALGKAGSAAPVDLGPLNEKMAGL

Secondary structure (DSSP, 8-state):
-PPPHHHHHHHHHHHHHHHHHHHHH---HHHHHHHHHHHHHHHHHHHHHHHHHHHHHTTSS-HHHHHHHHHHHHHHHHHHHHHHHHHHTS-----HHHHHHHHT-

pLDDT: mean 73.84, std 11.47, range [40.97, 91.06]

Foldseek 3Di:
DDQDLVNVLVVLVVVLVVLVVQCVVDPDPVSNVVSVVVNVVSVVVNVVSVVVVVVCVVPVPDVPVVVVVVVVVVVVVVVVVVVVVVVVVPDDPPCVVVVVVVVVD

Radius of gyration: 28.05 Å; Cα contacts (8 Å, |Δi|>4): 21; chains: 1; bounding box: 49×62×65 Å

Mean predicted aligned error: 17.33 Å

Solvent-accessible surface area (backbone atoms only — not comparable to full-atom values): 6108 Å² total; per-residue (Å²): 136,82,82,48,73,69,55,52,55,50,53,53,52,52,52,52,49,55,49,52,56,50,51,76,71,39,95,43,76,74,55,42,56,52,47,53,51,50,51,52,52,50,53,49,51,52,50,52,50,51,52,49,50,49,52,44,74,74,50,68,78,49,72,65,61,62,46,46,55,49,50,53,50,49,52,52,49,54,51,51,51,52,50,49,50,52,62,70,56,52,71,81,80,81,54,63,71,58,52,54,58,58,75,74,108